Protein AF-A0A7S0U780-F1 (afdb_monomer_lite)

pLDDT: mean 86.92, std 16.71, range [31.3, 98.56]

Sequence (165 aa):
GGGAESLATNLIDPEILRDKAKAFEVFRSTYAKNESIEANKSVLKAKYDEAKSAGEAVNESRSQISQLKAMIEQLRVERAMQGLQEGDEEANEEEEKHKTMIEKHKAKYKENFSKLRELKSEIESIQSLMEKQRGVLQKDFEGWFNLMVRQHKSSRRQTNGAGDT

Foldseek 3Di:
DDDDPPDDPPQDPVVCLVDLVSLLVVCLVPPPCNVVLVVLVVVLVVLVVLLVVLVVLLVVLVVLLVVLVVVLVVLVVVCVVVVHDPPPPVSVVSNVVSVVVNVVSVVSNVVSVVVNVVSVVVSVVSVVVSVVVVVVSVVVSVVVSVVSVVVVVVVVVVVVVPPDD

InterPro domains:
  IPR056524 Kinesin-like protein KIF6/9, C-terminal [PF23735] (20-151)

Radius of gyration: 33.38 Å; chains: 1; bounding box: 78×24×102 Å

Secondary structure (DSSP, 8-state):
---SS-S------HHHHHSHHHHHHHHHHT-TTHHHHHHHHHHHHHHHHHHHHHHHHHHHHHHHHHHHHHHHHHHHHHHHHTT--TT-HHHHHHHHHHHHHHHHHHHHHHHHHHHHHHHHHHHHHHHHHHHHHHHHHHHHHHHHHHHHHHHHHHHHHHHTTSS--

Organism: Hemiselmis andersenii (NCBI:txid464988)

Structure (mmCIF, N/CA/C/O backbone):
data_AF-A0A7S0U780-F1
#
_entry.id   AF-A0A7S0U780-F1
#
loop_
_atom_site.group_PDB
_atom_site.id
_atom_site.type_symbol
_atom_site.label_atom_id
_atom_site.label_alt_id
_atom_site.label_comp_id
_atom_site.label_asym_id
_atom_site.label_entity_id
_atom_site.label_seq_id
_atom_site.pdbx_PDB_ins_code
_atom_site.Cartn_x
_atom_site.Cartn_y
_atom_site.Cartn_z
_atom_site.occupancy
_atom_site.B_iso_or_equiv
_atom_site.auth_seq_id
_atom_site.auth_comp_id
_atom_site.auth_asym_id
_atom_site.auth_atom_id
_atom_site.pdbx_PDB_model_num
ATOM 1 N N . GLY A 1 1 ? 44.028 -15.893 -22.050 1.00 31.30 1 GLY A N 1
ATOM 2 C CA . GLY A 1 1 ? 43.423 -16.563 -23.212 1.00 31.30 1 GLY A CA 1
ATOM 3 C C . GLY A 1 1 ? 42.047 -15.985 -23.410 1.00 31.30 1 GLY A C 1
ATOM 4 O O . GLY A 1 1 ? 41.174 -16.277 -22.608 1.00 31.30 1 GLY A O 1
ATOM 5 N N . GLY A 1 2 ? 41.907 -15.081 -24.379 1.00 38.66 2 GLY A N 1
ATOM 6 C CA . GLY A 1 2 ? 40.634 -14.471 -24.754 1.00 38.66 2 GLY A CA 1
ATOM 7 C C . GLY A 1 2 ? 39.865 -15.411 -25.674 1.00 38.66 2 GLY A C 1
ATOM 8 O O . GLY A 1 2 ? 40.420 -15.898 -26.654 1.00 38.66 2 GLY A O 1
ATOM 9 N N . GLY A 1 3 ? 38.618 -15.706 -25.323 1.00 35.59 3 GLY A N 1
ATOM 10 C CA . GLY A 1 3 ? 37.805 -16.686 -26.040 1.00 35.59 3 GLY A CA 1
ATOM 11 C C . GLY A 1 3 ? 36.330 -16.651 -25.654 1.00 35.59 3 GLY A C 1
ATOM 12 O O . GLY A 1 3 ? 35.702 -17.700 -25.613 1.00 35.59 3 GLY A O 1
ATOM 13 N N . ALA A 1 4 ? 35.790 -15.469 -25.330 1.00 40.78 4 ALA A N 1
ATOM 14 C CA . ALA A 1 4 ? 34.370 -15.309 -24.992 1.00 40.78 4 ALA A CA 1
ATOM 15 C C . ALA A 1 4 ? 33.692 -14.055 -25.588 1.00 40.78 4 ALA A C 1
ATOM 17 O O . ALA A 1 4 ? 32.490 -13.899 -25.427 1.00 40.78 4 ALA A O 1
ATOM 18 N N . GLU A 1 5 ? 34.405 -13.186 -26.319 1.00 41.72 5 GLU A N 1
ATOM 19 C CA . GLU A 1 5 ? 33.814 -11.967 -26.919 1.00 41.72 5 GLU A CA 1
ATOM 20 C C . GLU A 1 5 ? 33.386 -12.125 -28.395 1.00 41.72 5 GLU A C 1
ATOM 22 O O . GLU A 1 5 ? 33.000 -11.155 -29.036 1.00 41.72 5 GLU A O 1
ATOM 27 N N . SER A 1 6 ? 33.424 -13.338 -28.961 1.00 46.97 6 SER A N 1
ATOM 28 C CA . SER A 1 6 ? 33.302 -13.559 -30.416 1.00 46.97 6 SER A CA 1
ATOM 29 C C . SER A 1 6 ? 32.093 -14.404 -30.850 1.00 46.97 6 SER A C 1
ATOM 31 O O . SER A 1 6 ? 32.174 -15.137 -31.837 1.00 46.97 6 SER A O 1
ATOM 33 N N . LEU A 1 7 ? 30.954 -14.323 -30.162 1.00 37.31 7 LEU A N 1
ATOM 34 C CA . LEU A 1 7 ? 29.738 -15.010 -30.612 1.00 37.31 7 LEU A CA 1
ATOM 35 C C . LEU A 1 7 ? 28.568 -14.033 -30.753 1.00 37.31 7 LEU A C 1
ATOM 37 O O . LEU A 1 7 ? 27.873 -13.706 -29.800 1.00 37.31 7 LEU A O 1
ATOM 41 N N . ALA A 1 8 ? 28.364 -13.631 -32.009 1.00 41.44 8 ALA A N 1
ATOM 42 C CA . ALA A 1 8 ? 27.106 -13.164 -32.576 1.00 41.44 8 ALA A CA 1
ATOM 43 C C . ALA A 1 8 ? 26.560 -11.815 -32.073 1.00 41.44 8 ALA A C 1
ATOM 45 O O . ALA A 1 8 ? 25.457 -11.728 -31.536 1.00 41.44 8 ALA A O 1
ATOM 46 N N . THR A 1 9 ? 27.203 -10.718 -32.478 1.00 44.22 9 THR A N 1
ATOM 47 C CA . THR A 1 9 ? 26.416 -9.589 -33.001 1.00 44.22 9 THR A CA 1
ATOM 48 C C . THR A 1 9 ? 25.787 -10.039 -34.322 1.00 44.22 9 THR A C 1
ATOM 50 O O . THR A 1 9 ? 26.250 -9.663 -35.399 1.00 44.22 9 THR A O 1
ATOM 53 N N . ASN A 1 10 ? 24.764 -10.900 -34.264 1.00 54.47 10 ASN A N 1
ATOM 54 C CA . ASN A 1 10 ? 23.825 -10.991 -35.375 1.00 54.47 10 ASN A CA 1
ATOM 55 C C . ASN A 1 10 ? 23.349 -9.556 -35.588 1.00 54.47 10 ASN A C 1
ATOM 57 O O . ASN A 1 10 ? 22.797 -8.968 -34.655 1.00 54.47 10 ASN A O 1
ATOM 61 N N . LEU A 1 11 ? 23.662 -8.960 -36.745 1.00 64.06 11 LEU A N 1
ATOM 62 C CA . LEU A 1 11 ? 23.134 -7.647 -37.089 1.00 64.06 11 LEU A CA 1
ATOM 63 C C . LEU A 1 11 ? 21.629 -7.728 -36.857 1.00 64.06 11 LEU A C 1
ATOM 65 O O . LEU A 1 11 ? 20.944 -8.514 -37.509 1.00 64.06 11 LEU A O 1
ATOM 69 N N . ILE A 1 12 ? 21.145 -6.962 -35.882 1.00 74.75 12 ILE A N 1
ATOM 70 C CA . ILE A 1 12 ? 19.715 -6.823 -35.652 1.00 74.75 12 ILE A CA 1
ATOM 71 C C . ILE A 1 12 ? 19.121 -6.411 -36.983 1.00 74.75 12 ILE A C 1
ATOM 73 O O . ILE A 1 12 ? 19.654 -5.502 -37.628 1.00 74.75 12 ILE A O 1
ATOM 77 N N . ASP A 1 13 ? 18.071 -7.123 -37.391 1.00 79.88 13 ASP A N 1
ATOM 78 C CA . ASP A 1 13 ? 17.454 -6.920 -38.690 1.00 79.88 13 ASP A CA 1
ATOM 79 C C . ASP A 1 13 ? 17.219 -5.411 -38.898 1.00 79.88 13 ASP A C 1
ATOM 81 O O . ASP A 1 13 ? 16.590 -4.766 -38.047 1.00 79.88 13 ASP A O 1
ATOM 85 N N . PRO A 1 14 ? 17.750 -4.804 -39.974 1.00 79.12 14 PRO A N 1
ATOM 86 C CA . PRO A 1 14 ? 17.520 -3.396 -40.270 1.00 79.12 14 PRO A CA 1
ATOM 87 C C . PRO A 1 14 ? 16.045 -2.996 -40.252 1.00 79.12 14 PRO A C 1
ATOM 89 O O . PRO A 1 14 ? 15.744 -1.841 -39.946 1.00 79.12 14 PRO A O 1
ATOM 92 N N . GLU A 1 15 ? 15.134 -3.923 -40.548 1.00 83.19 15 GLU A N 1
ATOM 93 C CA . GLU A 1 15 ? 13.697 -3.676 -40.487 1.00 83.19 15 GLU A CA 1
ATOM 94 C C . GLU A 1 15 ? 13.201 -3.490 -39.044 1.00 83.19 15 GLU A C 1
ATOM 96 O O . GLU A 1 15 ? 12.327 -2.660 -38.792 1.00 83.19 15 GLU A O 1
ATOM 101 N N . ILE A 1 16 ? 13.820 -4.163 -38.068 1.00 86.06 16 ILE A N 1
ATOM 102 C CA . ILE A 1 16 ? 13.562 -3.948 -36.635 1.00 86.06 16 ILE A CA 1
ATOM 103 C C . ILE A 1 16 ? 14.047 -2.558 -36.212 1.00 86.06 16 ILE A C 1
ATOM 105 O O . ILE A 1 16 ? 13.367 -1.886 -35.445 1.00 86.06 16 ILE A O 1
ATOM 109 N N . LEU A 1 17 ? 15.183 -2.081 -36.734 1.00 87.00 17 LEU A N 1
ATOM 110 C CA . LEU A 1 17 ? 15.717 -0.752 -36.399 1.00 87.00 17 LEU A CA 1
ATOM 111 C C . LEU A 1 17 ? 14.907 0.412 -36.999 1.00 87.00 17 LEU A C 1
ATOM 113 O O . LEU A 1 17 ? 15.056 1.548 -36.544 1.00 87.00 17 LEU A O 1
ATOM 117 N N . ARG A 1 18 ? 14.050 0.163 -38.001 1.00 87.81 18 ARG A N 1
ATOM 118 C CA . ARG A 1 18 ? 13.110 1.169 -38.539 1.00 87.81 18 ARG A CA 1
ATOM 119 C C . ARG A 1 18 ? 11.938 1.436 -37.601 1.00 87.81 18 ARG A C 1
ATOM 121 O O . ARG A 1 18 ? 11.365 2.523 -37.642 1.00 87.81 18 ARG A O 1
ATOM 128 N N . ASP A 1 19 ? 11.617 0.474 -36.744 1.00 91.88 19 ASP A N 1
ATOM 129 C CA . ASP A 1 19 ? 10.564 0.573 -35.746 1.00 91.88 19 ASP A CA 1
ATOM 130 C C . ASP A 1 19 ? 11.187 0.645 -34.348 1.00 91.88 19 ASP A C 1
ATOM 132 O O . ASP A 1 19 ? 11.610 -0.349 -33.754 1.00 91.88 19 ASP A O 1
ATOM 136 N N . LYS A 1 20 ? 11.227 1.860 -33.795 1.00 89.69 20 LYS A N 1
ATOM 137 C CA . LYS A 1 20 ? 11.830 2.114 -32.483 1.00 89.69 20 LYS A CA 1
ATOM 138 C C . LYS A 1 20 ? 11.172 1.285 -31.368 1.00 89.69 20 LYS A C 1
ATOM 140 O O . LYS A 1 20 ? 11.864 0.940 -30.414 1.00 89.69 20 LYS A O 1
ATOM 145 N N . ALA A 1 21 ? 9.887 0.937 -31.484 1.00 92.38 21 ALA A N 1
ATOM 146 C CA . ALA A 1 21 ? 9.206 0.100 -30.499 1.00 92.38 21 ALA A CA 1
ATOM 147 C C . ALA A 1 21 ? 9.667 -1.362 -30.594 1.00 92.38 21 ALA A C 1
ATOM 149 O O . ALA A 1 21 ? 10.026 -1.955 -29.579 1.00 92.38 21 ALA A O 1
ATOM 150 N N . LYS A 1 22 ? 9.767 -1.925 -31.805 1.00 92.69 22 LYS A N 1
ATOM 151 C CA . LYS A 1 22 ? 10.315 -3.284 -31.992 1.00 92.69 22 LYS A CA 1
ATOM 152 C C . LYS A 1 22 ? 11.772 -3.380 -31.548 1.00 92.69 22 LYS A C 1
ATOM 154 O O . LYS A 1 22 ? 12.151 -4.345 -30.887 1.00 92.69 22 LYS A O 1
ATOM 159 N N . ALA A 1 23 ? 12.580 -2.368 -31.859 1.00 92.44 23 ALA A N 1
ATOM 160 C CA . ALA A 1 23 ? 13.962 -2.301 -31.399 1.00 92.44 23 ALA A CA 1
ATOM 161 C C . ALA A 1 23 ? 14.057 -2.248 -29.863 1.00 92.44 23 ALA A C 1
ATOM 163 O O . ALA A 1 23 ? 14.948 -2.869 -29.284 1.00 92.44 23 ALA A O 1
ATOM 164 N N . PHE A 1 24 ? 13.132 -1.543 -29.203 1.00 93.50 24 PHE A N 1
ATOM 165 C CA . PHE A 1 24 ? 13.064 -1.485 -27.744 1.00 93.50 24 PHE A CA 1
ATOM 166 C C . PHE A 1 24 ? 12.736 -2.842 -27.120 1.00 93.50 24 PHE A C 1
ATOM 168 O O . PHE A 1 24 ? 13.385 -3.221 -26.150 1.00 93.50 24 PHE A O 1
ATOM 175 N N . GLU A 1 25 ? 11.793 -3.599 -27.683 1.00 93.00 25 GLU A N 1
ATOM 176 C CA . GLU A 1 25 ? 11.457 -4.941 -27.185 1.00 93.00 25 GLU A CA 1
ATOM 177 C C . GLU A 1 25 ? 12.642 -5.911 -27.299 1.00 93.00 25 GLU A C 1
ATOM 179 O O . GLU A 1 25 ? 12.963 -6.621 -26.342 1.00 93.00 25 GLU A O 1
ATOM 184 N N . VAL A 1 26 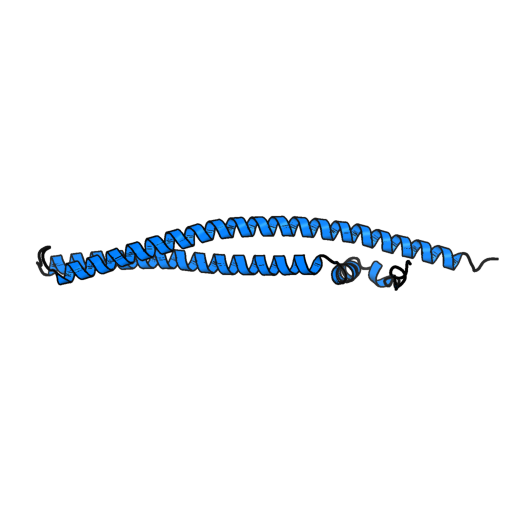? 13.368 -5.880 -28.424 1.00 91.75 26 VAL A N 1
ATOM 185 C CA . VAL A 1 26 ? 14.601 -6.671 -28.594 1.00 91.75 26 VAL A CA 1
ATOM 186 C C . VAL A 1 26 ? 15.636 -6.285 -27.541 1.00 91.75 26 VAL A C 1
ATOM 188 O O . VAL A 1 26 ? 16.150 -7.155 -26.835 1.00 91.75 26 VAL A O 1
ATOM 191 N N . PHE A 1 27 ? 15.899 -4.988 -27.375 1.00 93.19 27 PHE A N 1
ATOM 192 C CA . PHE A 1 27 ? 16.816 -4.496 -26.351 1.00 93.19 27 PHE A CA 1
ATOM 193 C C . PHE A 1 27 ? 16.401 -4.962 -24.950 1.00 93.19 27 PHE A C 1
ATOM 195 O O . PHE A 1 27 ? 17.205 -5.561 -24.233 1.00 93.19 27 PHE A O 1
ATOM 202 N N . ARG A 1 28 ? 15.129 -4.760 -24.589 1.00 92.12 28 ARG A N 1
ATOM 203 C CA . ARG A 1 28 ? 14.570 -5.113 -23.283 1.00 92.12 28 ARG A CA 1
ATOM 204 C C . ARG A 1 28 ? 14.708 -6.602 -22.976 1.00 92.12 28 ARG A C 1
ATOM 206 O O . ARG A 1 28 ? 15.064 -6.936 -21.848 1.00 92.12 28 ARG A O 1
ATOM 213 N N . SER A 1 29 ? 14.476 -7.479 -23.955 1.00 89.50 29 SER A N 1
ATOM 214 C CA . SER A 1 29 ? 14.577 -8.938 -23.777 1.00 89.50 29 SER A CA 1
ATOM 215 C C . SER A 1 29 ? 15.978 -9.404 -23.360 1.00 89.50 29 SER A C 1
ATOM 217 O O . SER A 1 29 ? 16.121 -10.403 -22.663 1.00 89.50 29 SER A O 1
ATOM 219 N N . THR A 1 30 ? 17.004 -8.635 -23.732 1.00 86.94 30 THR A N 1
ATOM 220 C CA . THR A 1 30 ? 18.417 -8.899 -23.413 1.00 86.94 30 THR A CA 1
ATOM 221 C C . THR A 1 30 ? 18.965 -7.993 -22.308 1.00 86.94 30 THR A C 1
ATOM 223 O O . THR A 1 30 ? 20.143 -8.070 -21.955 1.00 86.94 30 THR A O 1
ATOM 226 N N . TYR A 1 31 ? 18.131 -7.113 -21.746 1.00 92.12 31 TYR A N 1
ATOM 227 C CA . TYR A 1 31 ? 18.571 -6.126 -20.773 1.00 92.12 31 TYR A CA 1
ATOM 228 C C . TYR A 1 31 ? 18.790 -6.776 -19.406 1.00 92.12 31 TYR A C 1
ATOM 230 O O . TYR A 1 31 ? 17.843 -7.199 -18.744 1.00 92.12 31 TYR A O 1
ATOM 238 N N . ALA A 1 32 ? 20.042 -6.795 -18.943 1.00 90.31 32 ALA A N 1
ATOM 239 C CA . ALA A 1 32 ? 20.454 -7.498 -17.723 1.00 90.31 32 ALA A CA 1
ATOM 240 C C . ALA A 1 32 ? 19.675 -7.097 -16.454 1.00 90.31 32 ALA A C 1
ATOM 242 O O . ALA A 1 32 ? 19.561 -7.887 -15.524 1.00 90.31 32 ALA A O 1
ATOM 243 N N . LYS A 1 33 ? 19.128 -5.874 -16.396 1.00 91.25 33 LYS A N 1
ATOM 244 C CA . LYS A 1 33 ? 18.359 -5.387 -15.235 1.00 91.25 33 LYS A CA 1
ATOM 245 C C . LYS A 1 33 ? 16.845 -5.579 -15.382 1.00 91.25 33 LYS A C 1
ATOM 247 O O . LYS A 1 33 ? 16.107 -5.153 -14.496 1.00 91.25 33 LYS A O 1
ATOM 252 N N . ASN A 1 34 ? 16.364 -6.180 -16.475 1.00 90.38 34 ASN A N 1
ATOM 253 C CA . ASN A 1 34 ? 14.930 -6.349 -16.725 1.00 90.38 34 ASN A CA 1
ATOM 254 C C . ASN A 1 34 ? 14.262 -7.193 -15.627 1.00 90.38 34 ASN A C 1
ATOM 256 O O . ASN A 1 34 ? 13.203 -6.816 -15.139 1.00 90.38 34 ASN A O 1
ATOM 260 N N . GLU A 1 35 ? 14.920 -8.256 -15.159 1.00 91.25 35 GLU A N 1
ATOM 261 C CA . GLU A 1 35 ? 14.422 -9.085 -14.051 1.00 91.25 35 GLU A CA 1
ATOM 262 C C . GLU A 1 35 ? 14.208 -8.268 -12.766 1.00 91.25 35 GLU A C 1
ATOM 264 O O . GLU A 1 35 ? 13.148 -8.341 -12.151 1.00 91.25 35 GLU A O 1
ATOM 269 N N . SER A 1 36 ? 15.166 -7.406 -12.403 1.00 92.44 36 SER A N 1
ATOM 270 C CA . SER A 1 36 ? 15.035 -6.518 -11.239 1.00 92.44 36 SER A CA 1
ATOM 271 C C . SER A 1 36 ? 13.884 -5.514 -11.392 1.00 92.44 36 SER A C 1
ATOM 273 O O . SER A 1 36 ? 13.190 -5.223 -10.418 1.00 92.44 36 SER A O 1
ATOM 275 N N . ILE A 1 37 ? 13.651 -4.996 -12.603 1.00 92.25 37 ILE A N 1
ATOM 276 C CA . ILE A 1 37 ? 12.533 -4.083 -12.884 1.00 92.25 37 ILE A CA 1
ATOM 277 C C . ILE A 1 37 ? 11.190 -4.806 -12.714 1.00 92.25 37 ILE A C 1
ATOM 279 O O . ILE A 1 37 ? 10.274 -4.256 -12.099 1.00 92.25 37 ILE A O 1
ATOM 283 N N . GLU A 1 38 ? 11.061 -6.031 -13.228 1.00 92.88 38 GLU A N 1
ATOM 284 C CA . GLU A 1 38 ? 9.837 -6.825 -13.063 1.00 92.88 38 GLU A CA 1
ATOM 285 C C . GLU A 1 38 ? 9.619 -7.248 -11.602 1.00 92.88 38 GLU A C 1
ATOM 287 O O . GLU A 1 38 ? 8.500 -7.139 -11.092 1.00 92.88 38 GLU A O 1
ATOM 292 N N . ALA A 1 39 ? 10.682 -7.616 -10.881 1.00 94.44 39 ALA A N 1
ATOM 293 C CA . ALA A 1 39 ? 10.614 -7.898 -9.449 1.00 94.44 39 ALA A CA 1
ATOM 294 C C . ALA A 1 39 ? 10.099 -6.683 -8.658 1.00 94.44 39 ALA A C 1
ATOM 296 O O . ALA A 1 39 ? 9.181 -6.818 -7.848 1.00 94.44 39 ALA A O 1
ATOM 297 N N . ASN A 1 40 ? 10.601 -5.477 -8.947 1.00 95.06 40 ASN A N 1
ATOM 298 C CA . ASN A 1 40 ? 10.153 -4.248 -8.286 1.00 95.06 40 ASN A CA 1
ATOM 299 C C . ASN A 1 40 ? 8.667 -3.947 -8.529 1.00 95.06 40 ASN A C 1
ATOM 301 O O . ASN A 1 40 ? 7.980 -3.506 -7.607 1.00 95.06 40 ASN A O 1
ATOM 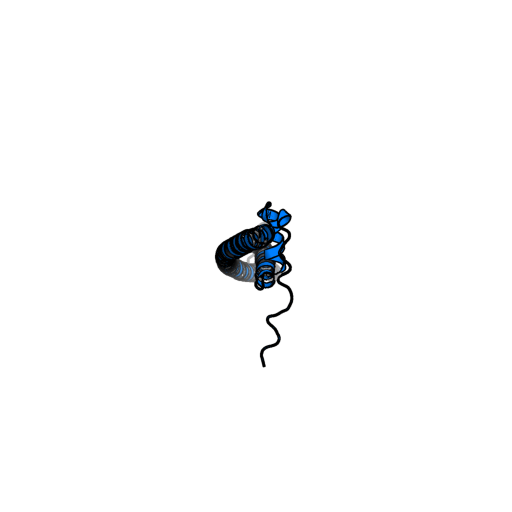305 N N . LYS A 1 41 ? 8.137 -4.231 -9.727 1.00 95.50 41 LYS A N 1
ATOM 306 C CA . LYS A 1 41 ? 6.691 -4.122 -9.990 1.00 95.50 41 LYS A CA 1
ATOM 307 C C . LYS A 1 41 ? 5.884 -5.095 -9.134 1.00 95.50 41 LYS A C 1
ATOM 309 O O . LYS A 1 41 ? 4.842 -4.714 -8.603 1.00 95.50 41 LYS A O 1
ATOM 314 N N . SER A 1 42 ? 6.358 -6.335 -9.001 1.00 96.75 42 SER A N 1
ATOM 315 C CA . SER A 1 42 ? 5.703 -7.343 -8.163 1.00 96.75 42 SER A CA 1
ATOM 316 C C . SER A 1 42 ? 5.697 -6.922 -6.694 1.00 96.75 42 SER A C 1
ATOM 318 O O . SER A 1 42 ? 4.660 -7.006 -6.039 1.00 96.75 42 SER A O 1
ATOM 320 N N . VAL A 1 43 ? 6.823 -6.407 -6.188 1.00 96.69 43 VAL A N 1
ATOM 321 C CA . VAL A 1 43 ? 6.912 -5.872 -4.821 1.00 96.69 43 VAL A CA 1
ATOM 322 C C . VAL A 1 43 ? 5.954 -4.697 -4.645 1.00 96.69 43 VAL A C 1
ATOM 324 O O . VAL A 1 43 ? 5.191 -4.681 -3.684 1.00 96.69 43 VAL A O 1
ATOM 327 N N . LEU A 1 44 ? 5.925 -3.746 -5.584 1.00 97.56 44 LEU A N 1
ATOM 328 C CA . LEU A 1 44 ? 5.016 -2.601 -5.518 1.00 97.56 44 LEU A CA 1
ATOM 329 C C . LEU A 1 44 ? 3.549 -3.048 -5.437 1.00 97.56 44 LEU A C 1
ATOM 331 O O . LEU A 1 44 ? 2.796 -2.543 -4.606 1.00 97.56 44 LEU A O 1
ATOM 335 N N . LYS A 1 45 ? 3.151 -4.024 -6.262 1.00 97.94 45 LYS A N 1
ATOM 336 C CA . LYS A 1 45 ? 1.803 -4.603 -6.231 1.00 97.94 45 LYS A CA 1
ATOM 337 C C . LYS A 1 45 ? 1.492 -5.238 -4.874 1.00 97.94 45 LYS A C 1
ATOM 339 O O . LYS A 1 45 ? 0.460 -4.917 -4.292 1.00 97.94 45 LYS A O 1
ATOM 344 N N . ALA A 1 46 ? 2.395 -6.070 -4.355 1.00 97.88 46 ALA A N 1
ATOM 345 C CA . ALA A 1 46 ? 2.220 -6.708 -3.052 1.00 97.88 46 ALA A CA 1
ATOM 346 C C . ALA A 1 46 ? 2.050 -5.671 -1.927 1.00 97.88 46 ALA A C 1
ATOM 348 O O . ALA A 1 46 ? 1.158 -5.806 -1.095 1.00 97.88 46 ALA A O 1
ATOM 349 N N . LYS A 1 47 ? 2.829 -4.582 -1.950 1.00 97.88 47 LYS A N 1
ATOM 350 C CA . LYS A 1 47 ? 2.719 -3.495 -0.964 1.00 97.88 47 LYS A CA 1
ATOM 351 C C . LYS A 1 47 ? 1.378 -2.766 -1.026 1.00 97.88 47 LYS A C 1
ATOM 353 O O . LYS A 1 47 ? 0.831 -2.422 0.020 1.00 97.88 47 LYS A O 1
ATOM 358 N N . TYR A 1 48 ? 0.814 -2.568 -2.218 1.00 98.50 48 TYR A N 1
ATOM 359 C CA . TYR A 1 48 ? -0.542 -2.028 -2.355 1.00 98.50 48 TYR A CA 1
ATOM 360 C C . TYR A 1 48 ? -1.609 -2.975 -1.803 1.00 98.50 48 TYR A C 1
ATOM 362 O O . TYR A 1 48 ? -2.520 -2.51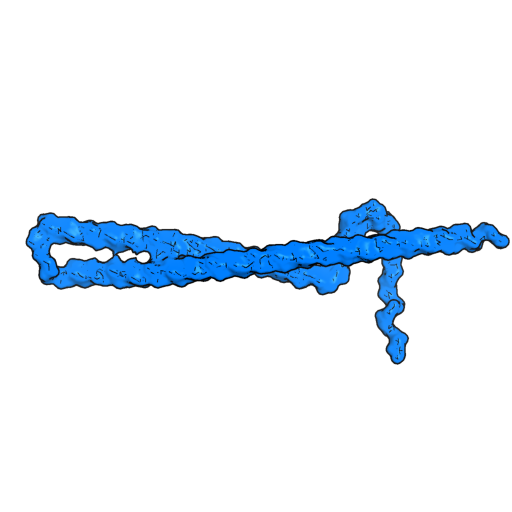9 -1.111 1.00 98.50 48 TYR A O 1
ATOM 370 N N . ASP A 1 49 ? -1.487 -4.274 -2.073 1.00 98.38 49 ASP A N 1
ATOM 371 C CA . ASP A 1 49 ? -2.426 -5.284 -1.574 1.00 98.38 49 ASP A CA 1
ATOM 372 C C . ASP A 1 49 ? -2.362 -5.380 -0.030 1.00 98.38 49 ASP A C 1
ATOM 374 O O . ASP A 1 49 ? -3.395 -5.423 0.651 1.00 98.38 49 ASP A O 1
ATOM 378 N N . GLU A 1 50 ? -1.160 -5.295 0.550 1.00 98.12 50 GLU A N 1
ATOM 379 C CA . GLU A 1 50 ? -0.964 -5.181 2.000 1.00 98.12 50 GLU A CA 1
ATOM 380 C C . GLU A 1 50 ? -1.568 -3.894 2.578 1.00 98.12 50 GLU A C 1
ATOM 382 O O . GLU A 1 50 ? -2.223 -3.935 3.622 1.00 98.12 50 GLU A O 1
ATOM 387 N N . ALA A 1 51 ? -1.374 -2.752 1.910 1.00 98.31 51 ALA A N 1
ATOM 388 C CA . ALA A 1 51 ? -1.907 -1.466 2.361 1.00 98.31 51 ALA A CA 1
ATOM 389 C C . ALA A 1 51 ? -3.435 -1.461 2.340 1.00 98.31 51 ALA A C 1
ATOM 391 O O . ALA A 1 51 ? -4.066 -0.965 3.273 1.00 98.31 51 ALA A O 1
ATOM 392 N N . LYS A 1 52 ? -4.038 -2.068 1.315 1.00 98.31 52 LYS A N 1
ATOM 393 C CA . LYS A 1 52 ? -5.486 -2.256 1.241 1.00 98.31 52 LYS A CA 1
ATOM 394 C C . LYS A 1 52 ? -5.994 -3.079 2.426 1.00 98.31 52 LYS A C 1
ATOM 396 O O . LYS A 1 52 ? -6.895 -2.627 3.129 1.00 98.31 52 LYS A O 1
ATOM 401 N N . SER A 1 53 ? -5.358 -4.218 2.696 1.00 98.06 53 SER A N 1
ATOM 402 C CA . SER A 1 53 ? -5.730 -5.109 3.804 1.00 98.06 53 SER A CA 1
ATOM 403 C C . SER A 1 53 ? -5.598 -4.419 5.171 1.00 98.06 53 SER A C 1
ATOM 405 O O . SER A 1 53 ? -6.494 -4.500 6.009 1.00 98.06 53 SER A O 1
ATOM 407 N N . ALA A 1 54 ? -4.511 -3.672 5.393 1.00 98.06 54 ALA A N 1
ATOM 408 C CA . ALA A 1 54 ? -4.329 -2.888 6.615 1.00 98.06 54 ALA A CA 1
ATOM 409 C C . ALA A 1 54 ? -5.388 -1.774 6.746 1.00 98.06 54 ALA A C 1
ATOM 411 O O . ALA A 1 54 ? -5.887 -1.515 7.842 1.00 98.06 54 ALA A O 1
ATOM 412 N N . GLY A 1 55 ? -5.769 -1.137 5.634 1.00 98.06 55 GLY A N 1
ATOM 413 C CA . GLY A 1 55 ? -6.843 -0.141 5.586 1.00 98.06 55 GLY A CA 1
ATOM 414 C C . GLY A 1 55 ? -8.206 -0.715 5.972 1.00 98.06 55 GLY A C 1
ATOM 415 O O . GLY A 1 55 ? -8.932 -0.109 6.763 1.00 98.06 55 GLY A O 1
ATOM 416 N N . GLU A 1 56 ? -8.531 -1.904 5.468 1.00 98.31 56 GLU A N 1
ATOM 417 C CA . GLU A 1 56 ? -9.739 -2.646 5.841 1.00 98.31 56 GLU A CA 1
ATOM 418 C C . GLU A 1 56 ? -9.740 -2.977 7.343 1.00 98.31 56 GLU A C 1
ATOM 420 O O . GLU A 1 56 ? -10.708 -2.654 8.033 1.00 98.31 56 GLU A O 1
ATOM 425 N N . ALA A 1 57 ? -8.623 -3.474 7.887 1.00 97.81 57 ALA A N 1
ATOM 426 C CA . ALA A 1 57 ? -8.486 -3.787 9.314 1.00 97.81 57 ALA A CA 1
ATOM 427 C C . ALA A 1 57 ? -8.615 -2.553 10.236 1.00 97.81 57 ALA A C 1
ATOM 429 O O . ALA A 1 57 ? -9.174 -2.636 11.338 1.00 97.81 57 ALA A O 1
ATOM 430 N N . VAL A 1 58 ? -8.124 -1.386 9.799 1.00 98.12 58 VAL A N 1
ATOM 431 C CA . VAL A 1 58 ? -8.306 -0.106 10.509 1.00 98.12 58 VAL A CA 1
ATOM 432 C C . VAL A 1 58 ? -9.785 0.276 10.571 1.00 98.12 58 VAL A C 1
ATOM 434 O O . VAL A 1 58 ? -10.284 0.647 11.640 1.00 98.12 58 VAL A O 1
ATOM 437 N N . ASN A 1 59 ? -10.488 0.181 9.441 1.00 97.56 59 ASN A N 1
ATOM 438 C CA . ASN A 1 59 ? -11.911 0.506 9.357 1.00 97.56 59 ASN A CA 1
ATOM 439 C C . ASN A 1 59 ? -12.758 -0.463 10.185 1.00 97.56 59 ASN A C 1
ATOM 441 O O . ASN A 1 59 ? -13.641 -0.029 10.927 1.00 97.56 59 ASN A O 1
ATOM 445 N N . GLU A 1 60 ? -12.446 -1.755 10.118 1.00 98.31 60 GLU A N 1
ATOM 446 C CA . GLU A 1 60 ? -13.097 -2.779 10.926 1.00 98.31 60 GLU A CA 1
ATOM 447 C C . GLU A 1 60 ? -12.896 -2.510 12.419 1.00 98.31 60 GLU A C 1
ATOM 449 O O . GLU A 1 60 ? -13.870 -2.448 13.166 1.00 98.31 60 GLU A O 1
ATOM 454 N N . SER A 1 61 ? -11.662 -2.241 12.857 1.00 98.38 61 SER A N 1
ATOM 455 C CA . SER A 1 61 ? -11.381 -1.919 14.263 1.00 98.38 61 SER A CA 1
ATOM 456 C C . SER A 1 61 ? -12.176 -0.701 14.741 1.00 98.38 61 SER A C 1
ATOM 458 O O . SER A 1 61 ? -12.696 -0.703 15.855 1.00 98.38 61 SER A O 1
ATOM 460 N N . ARG A 1 62 ? -12.331 0.328 13.896 1.00 98.31 62 ARG A N 1
ATOM 461 C CA . ARG A 1 62 ? -13.168 1.497 14.207 1.00 98.31 62 ARG A CA 1
ATOM 462 C C . ARG A 1 62 ? -14.645 1.119 14.342 1.00 98.31 62 ARG A C 1
ATOM 464 O O . ARG A 1 62 ? -15.283 1.563 15.293 1.00 98.31 62 ARG A O 1
ATOM 471 N N . SER A 1 63 ? -15.168 0.313 13.420 1.00 98.56 63 SER A N 1
ATOM 472 C CA . SER A 1 63 ? -16.556 -0.165 13.452 1.00 98.56 63 SER A CA 1
ATOM 473 C C . SER A 1 63 ? -16.841 -0.975 14.721 1.00 98.56 63 SER A C 1
ATOM 475 O O . SER A 1 63 ? -17.792 -0.674 15.440 1.00 98.56 63 SER A O 1
ATOM 477 N N . GLN A 1 64 ? -15.957 -1.917 15.060 1.00 98.50 64 GLN A N 1
ATOM 478 C CA . GLN A 1 64 ? -16.073 -2.757 16.255 1.00 98.50 64 GLN A CA 1
ATOM 479 C C . GLN A 1 64 ? -16.043 -1.933 17.546 1.00 98.50 64 GLN A C 1
ATOM 481 O O . GLN A 1 64 ? -16.862 -2.142 18.437 1.00 98.50 64 GLN A O 1
ATOM 486 N N . ILE A 1 65 ? -15.162 -0.929 17.638 1.00 98.50 65 ILE A N 1
ATOM 487 C CA . ILE A 1 65 ? -15.144 -0.011 18.789 1.00 98.50 65 ILE A CA 1
ATOM 488 C C . ILE A 1 65 ? -16.481 0.727 18.925 1.00 98.50 65 ILE A C 1
ATOM 490 O O . ILE A 1 65 ? -16.985 0.864 20.038 1.00 98.50 65 ILE A O 1
ATOM 494 N N . SER A 1 66 ? -17.051 1.221 17.824 1.00 98.50 66 SER A N 1
ATOM 495 C CA . SER A 1 66 ? -18.345 1.911 17.857 1.00 98.50 66 SER A CA 1
ATOM 496 C C . SER A 1 66 ? -19.484 0.981 18.281 1.00 98.50 66 SER A C 1
ATOM 498 O O . SER A 1 66 ? -20.307 1.384 19.098 1.00 98.50 66 SER A O 1
ATOM 500 N N . GLN A 1 67 ? -19.507 -0.259 17.784 1.00 98.38 67 GLN A N 1
ATOM 501 C CA . GLN A 1 67 ? -20.514 -1.260 18.153 1.00 98.38 67 GLN A CA 1
ATOM 502 C C . GLN A 1 67 ? -20.431 -1.628 19.637 1.00 98.38 67 GLN A C 1
ATOM 504 O O . GLN A 1 67 ? -21.436 -1.570 20.336 1.00 98.38 67 GLN A O 1
ATOM 509 N N . LEU A 1 68 ? -19.230 -1.910 20.147 1.00 98.31 68 LEU A N 1
ATOM 510 C CA . LEU A 1 68 ? -19.023 -2.237 21.562 1.00 98.31 68 LEU A CA 1
ATOM 511 C C . LEU A 1 68 ? -19.425 -1.080 22.485 1.00 98.31 68 LEU A C 1
ATOM 513 O O . LEU A 1 68 ? -20.003 -1.307 23.541 1.00 98.31 68 LEU A O 1
ATOM 517 N N . LYS A 1 69 ? -19.166 0.171 22.085 1.00 97.69 69 LYS A N 1
ATOM 518 C CA . LYS A 1 69 ? -19.642 1.344 22.835 1.00 97.69 69 LYS A CA 1
ATOM 519 C C . LYS A 1 69 ? -21.167 1.435 22.864 1.00 97.69 69 LYS A C 1
ATOM 521 O O . LYS A 1 69 ? -21.715 1.783 23.902 1.00 97.69 69 LYS A O 1
ATOM 526 N N . ALA A 1 70 ? -21.832 1.131 21.750 1.00 97.94 70 ALA A N 1
ATOM 527 C CA . ALA A 1 70 ? -23.291 1.108 21.691 1.00 97.94 70 ALA A CA 1
ATOM 528 C C . ALA A 1 70 ? -23.879 -0.006 22.573 1.00 97.94 70 ALA A C 1
ATOM 530 O O . ALA A 1 70 ? -24.855 0.240 23.271 1.00 97.94 70 ALA A O 1
ATOM 531 N N . MET A 1 71 ? -23.247 -1.185 22.605 1.00 96.25 71 MET A N 1
ATOM 532 C CA . MET A 1 71 ? -23.637 -2.288 23.496 1.00 96.25 71 MET A CA 1
ATOM 533 C C . MET A 1 71 ? -23.506 -1.902 24.973 1.00 96.25 71 MET A C 1
ATOM 535 O O . MET A 1 71 ? -24.432 -2.126 25.742 1.00 96.25 71 MET A O 1
ATOM 539 N N . ILE A 1 72 ? -22.404 -1.249 25.364 1.00 95.25 72 ILE A N 1
ATOM 540 C CA . ILE A 1 72 ? -22.233 -0.735 26.734 1.00 95.25 72 ILE A CA 1
ATOM 541 C C . ILE A 1 72 ? -23.349 0.255 27.097 1.00 95.25 72 ILE A C 1
ATOM 543 O O . ILE A 1 72 ? -23.904 0.183 28.189 1.00 95.25 72 ILE A O 1
ATOM 547 N N . GLU A 1 73 ? -23.690 1.177 26.195 1.00 95.31 73 GLU A N 1
ATOM 548 C CA . GLU A 1 73 ? -24.766 2.138 26.448 1.00 95.31 73 GLU A CA 1
ATOM 549 C C . GLU A 1 73 ? -26.127 1.446 26.586 1.00 95.31 73 GLU A C 1
ATOM 551 O O . GLU A 1 73 ? -26.887 1.755 27.500 1.00 95.31 73 GLU A O 1
ATOM 556 N N . GLN A 1 74 ? -26.412 0.461 25.731 1.00 93.50 74 GLN A N 1
ATOM 557 C CA . GLN A 1 74 ? -27.635 -0.333 25.813 1.00 93.50 74 GLN A CA 1
ATOM 558 C C . GLN A 1 74 ? -27.741 -1.078 27.151 1.00 93.50 74 GLN A C 1
ATOM 560 O O . GLN A 1 74 ? -28.774 -0.978 27.811 1.00 93.50 74 GLN A O 1
ATOM 565 N N . LEU A 1 75 ? -26.666 -1.740 27.593 1.00 91.25 75 LEU A N 1
ATOM 566 C CA . LEU A 1 75 ? -26.619 -2.426 28.891 1.00 91.25 75 LEU A CA 1
ATOM 567 C C . LEU A 1 75 ? -26.928 -1.471 30.051 1.00 91.25 75 LEU A C 1
ATOM 569 O O . LEU A 1 75 ? -27.670 -1.812 30.973 1.00 91.25 75 LEU A O 1
ATOM 573 N N . ARG A 1 76 ? -26.400 -0.244 30.000 1.00 90.62 76 ARG A N 1
ATOM 574 C CA . ARG A 1 76 ? -26.649 0.779 31.028 1.00 90.62 76 ARG A CA 1
ATOM 575 C C . ARG A 1 76 ? -28.099 1.255 31.038 1.00 90.62 76 ARG A C 1
ATOM 577 O O . ARG A 1 76 ? -28.670 1.424 32.116 1.00 90.62 76 ARG A O 1
ATOM 584 N N . VAL A 1 77 ? -28.701 1.447 29.864 1.00 91.31 77 VAL A N 1
ATOM 585 C CA . VAL A 1 77 ? -30.120 1.815 29.734 1.00 91.31 77 VAL A CA 1
ATOM 586 C C . VAL A 1 77 ? -31.022 0.699 30.264 1.00 91.31 77 VAL A C 1
ATOM 588 O O . VAL A 1 77 ? -31.925 0.974 31.055 1.00 91.31 77 VAL A O 1
ATOM 591 N N . GLU A 1 78 ? -30.764 -0.555 29.890 1.00 89.19 78 GLU A N 1
ATOM 592 C CA . GLU A 1 78 ? -31.534 -1.717 30.355 1.00 89.19 78 GLU A CA 1
ATOM 593 C C . GLU A 1 78 ? -31.461 -1.868 31.880 1.00 89.19 78 GLU A C 1
ATOM 595 O O . GLU A 1 78 ? -32.492 -2.049 32.534 1.00 89.19 78 GLU A O 1
ATOM 600 N N . ARG A 1 79 ? -30.271 -1.677 32.464 1.00 86.06 79 ARG A N 1
ATOM 601 C CA . ARG A 1 79 ? -30.071 -1.678 33.920 1.00 86.06 79 ARG A CA 1
ATOM 602 C C . ARG A 1 79 ? -30.902 -0.596 34.613 1.00 86.06 79 ARG A C 1
ATOM 604 O O . ARG A 1 79 ? -31.591 -0.879 35.593 1.00 86.06 79 ARG A O 1
ATOM 611 N N . ALA A 1 80 ? -30.882 0.627 34.077 1.00 87.19 80 ALA A N 1
ATOM 612 C CA . ALA A 1 80 ? -31.663 1.739 34.613 1.00 87.19 80 ALA A CA 1
ATOM 613 C C . ALA A 1 80 ? -33.178 1.472 34.539 1.00 87.19 80 ALA A C 1
ATOM 615 O O . ALA A 1 80 ? -33.901 1.787 35.484 1.00 87.19 80 ALA A O 1
ATOM 616 N N . MET A 1 81 ? -33.661 0.851 33.456 1.00 88.00 81 MET A N 1
ATOM 617 C CA . MET A 1 81 ? -35.074 0.479 33.300 1.00 88.00 81 MET A CA 1
ATOM 618 C C . MET A 1 81 ? -35.521 -0.612 34.279 1.00 88.00 81 MET A C 1
ATOM 620 O O . MET A 1 81 ? -36.664 -0.593 34.731 1.00 88.00 81 MET A O 1
ATOM 624 N N . GLN A 1 82 ? -34.635 -1.551 34.614 1.00 86.06 82 GLN A N 1
ATOM 625 C CA . GLN A 1 82 ? -34.922 -2.640 35.552 1.00 86.06 82 GLN A CA 1
ATOM 626 C C . GLN A 1 82 ? -34.794 -2.215 37.026 1.00 86.06 82 GLN A C 1
ATOM 628 O O . GLN A 1 82 ? -35.086 -3.008 37.919 1.00 86.06 82 GLN A O 1
ATOM 633 N N . GLY A 1 83 ? -34.376 -0.972 37.302 1.00 80.62 83 GLY A N 1
ATOM 634 C CA . GLY A 1 83 ? -34.148 -0.484 38.665 1.00 80.62 83 GLY A CA 1
ATOM 635 C C . GLY A 1 83 ? -32.984 -1.184 39.376 1.00 80.62 83 GLY A C 1
ATOM 636 O O . GLY A 1 83 ? -32.885 -1.113 40.601 1.00 80.62 83 GLY A O 1
ATOM 637 N N . LEU A 1 84 ? -32.117 -1.866 38.621 1.00 72.44 84 LEU A N 1
ATOM 638 C CA . LEU A 1 84 ? -30.933 -2.540 39.140 1.00 72.44 84 LEU A CA 1
ATOM 639 C C . LEU A 1 84 ? -29.870 -1.492 39.498 1.00 72.44 84 LEU A C 1
ATOM 641 O O . LEU A 1 84 ? -29.560 -0.597 38.711 1.00 72.44 84 LEU A O 1
ATOM 645 N N . GLN A 1 85 ? -29.319 -1.586 40.707 1.00 65.12 85 GLN A N 1
ATOM 646 C CA . GLN A 1 85 ? -28.267 -0.686 41.186 1.00 65.12 85 GLN A CA 1
ATOM 647 C C . GLN A 1 85 ? -26.892 -1.107 40.629 1.00 65.12 85 GLN A C 1
ATOM 649 O O . GLN A 1 85 ? -26.731 -2.226 40.151 1.00 65.12 85 GLN A O 1
ATOM 654 N N . GLU A 1 86 ? -25.870 -0.245 40.726 1.00 60.06 86 GLU A N 1
ATOM 655 C CA . GLU A 1 86 ? -24.490 -0.483 40.234 1.00 60.06 86 GLU A CA 1
ATOM 656 C C . GLU A 1 86 ? -23.776 -1.739 40.801 1.00 60.06 86 GLU A C 1
ATOM 658 O O . GLU A 1 86 ? -22.641 -2.020 40.421 1.00 60.06 86 GLU A O 1
ATOM 663 N N . GLY A 1 87 ? -24.424 -2.510 41.681 1.00 57.75 87 GLY A N 1
ATOM 664 C CA . GLY A 1 87 ? -23.895 -3.713 42.329 1.00 57.75 87 GLY A CA 1
ATOM 665 C C . GLY A 1 87 ? -24.277 -5.050 41.687 1.00 57.75 87 GLY A C 1
ATOM 666 O O . GLY A 1 87 ? -23.976 -6.079 42.282 1.00 57.75 87 GLY A O 1
ATOM 667 N N . ASP A 1 88 ? -24.940 -5.065 40.526 1.00 70.62 88 ASP A N 1
ATOM 668 C CA . ASP A 1 88 ? -25.196 -6.315 39.797 1.00 70.62 88 ASP A CA 1
ATOM 669 C C . ASP A 1 88 ? -23.898 -6.846 39.158 1.00 70.62 88 ASP A C 1
ATOM 671 O O . ASP A 1 88 ? -23.368 -6.264 38.204 1.00 70.62 88 ASP A O 1
ATOM 675 N N . GLU A 1 89 ? -23.343 -7.915 39.737 1.00 75.06 89 GLU A N 1
ATOM 676 C CA . GLU A 1 89 ? -22.034 -8.471 39.365 1.00 75.06 89 GLU A CA 1
ATOM 677 C C . GLU A 1 89 ? -22.011 -8.955 37.910 1.00 75.06 89 GLU A C 1
ATOM 679 O O . GLU A 1 89 ? -21.049 -8.688 37.190 1.00 75.06 89 GLU A O 1
ATOM 684 N N . GLU A 1 90 ? -23.094 -9.579 37.441 1.00 74.38 90 GLU A N 1
ATOM 685 C CA . GLU A 1 90 ? -23.170 -10.180 36.106 1.00 74.38 90 GLU A CA 1
ATOM 686 C C . GLU A 1 90 ? -23.159 -9.107 35.001 1.00 74.38 90 GLU A C 1
ATOM 688 O O . GLU A 1 90 ? -22.360 -9.171 34.059 1.00 74.38 90 GLU A O 1
ATOM 693 N N . ALA A 1 91 ? -23.948 -8.041 35.166 1.00 73.62 91 ALA A N 1
ATOM 694 C CA . ALA A 1 91 ? -23.947 -6.913 34.238 1.00 73.62 91 ALA A CA 1
ATOM 695 C C . ALA A 1 91 ? -22.634 -6.101 34.285 1.00 73.62 91 ALA A C 1
ATOM 697 O O . ALA A 1 91 ? -22.244 -5.490 33.285 1.00 73.62 91 ALA A O 1
ATOM 698 N N . ASN A 1 92 ? -21.937 -6.059 35.427 1.00 82.06 92 ASN A N 1
ATOM 699 C CA . ASN A 1 92 ? -20.616 -5.429 35.525 1.00 82.06 92 ASN A CA 1
ATOM 700 C C . ASN A 1 92 ? -19.537 -6.253 34.803 1.00 82.06 92 ASN A C 1
ATOM 702 O O . ASN A 1 92 ? -18.688 -5.679 34.118 1.00 82.06 92 ASN A O 1
ATOM 706 N N . GLU A 1 93 ? -19.593 -7.584 34.881 1.00 88.44 93 GLU A N 1
ATOM 707 C CA . GLU A 1 93 ? -18.693 -8.457 34.122 1.00 88.44 93 GLU A CA 1
ATOM 708 C C . GLU A 1 93 ? -18.865 -8.310 32.605 1.00 88.44 93 GLU A C 1
ATOM 710 O O . GLU A 1 93 ? -17.876 -8.318 31.865 1.00 88.44 93 GLU A O 1
ATOM 715 N N . GLU A 1 94 ? -20.101 -8.186 32.118 1.00 89.38 94 GLU A N 1
ATOM 716 C CA . GLU A 1 94 ? -20.375 -8.013 30.688 1.00 89.38 94 GLU A CA 1
ATOM 717 C C . GLU A 1 94 ? -19.859 -6.666 30.157 1.00 89.38 94 GLU A C 1
ATOM 719 O O . GLU A 1 94 ? -19.173 -6.619 29.127 1.00 89.38 94 GLU A O 1
ATOM 724 N N . GLU A 1 95 ? -20.072 -5.576 30.902 1.00 92.62 95 GLU A N 1
ATOM 725 C CA . GLU A 1 95 ? -19.516 -4.267 30.548 1.00 92.62 95 GLU A CA 1
ATOM 726 C C . GLU A 1 95 ? -17.973 -4.297 30.511 1.00 92.62 95 GLU A C 1
ATOM 728 O O . GLU A 1 95 ? -17.358 -3.784 29.565 1.00 92.62 95 GLU A O 1
ATOM 733 N N . GLU A 1 96 ? -17.325 -4.940 31.488 1.00 94.50 96 GLU A N 1
ATOM 734 C CA . GLU A 1 96 ? -15.863 -5.082 31.518 1.00 94.50 96 GLU A CA 1
ATOM 735 C C . GLU A 1 96 ? -15.322 -5.948 30.369 1.00 94.50 96 GLU A C 1
ATOM 737 O O . GLU A 1 96 ? -14.265 -5.640 29.795 1.00 94.50 96 GLU A O 1
ATOM 742 N N . LYS A 1 97 ? -16.060 -6.981 29.940 1.00 95.81 97 LYS A N 1
ATOM 743 C CA . LYS A 1 97 ? -15.725 -7.751 28.728 1.00 95.81 97 LYS A CA 1
ATOM 744 C C . LYS A 1 97 ? -15.734 -6.848 27.494 1.00 95.81 97 LYS A C 1
ATOM 746 O O . LYS A 1 97 ? -14.769 -6.872 26.719 1.00 95.81 97 LYS A O 1
ATOM 751 N N . HIS A 1 98 ? -16.757 -6.010 27.320 1.00 96.88 98 HIS A N 1
ATOM 752 C CA . HIS A 1 98 ? -16.812 -5.068 26.197 1.00 96.88 98 HIS A CA 1
ATOM 753 C C . HIS A 1 98 ? -15.687 -4.027 26.247 1.00 96.88 98 HIS A C 1
ATOM 755 O O . HIS A 1 98 ? -15.038 -3.792 25.223 1.00 96.88 98 HIS A O 1
ATOM 761 N N . LYS A 1 99 ? -15.382 -3.457 27.420 1.00 97.12 99 LYS A N 1
ATOM 762 C CA . LYS A 1 99 ? -14.241 -2.535 27.598 1.00 97.12 99 LYS A CA 1
ATOM 763 C C . LYS A 1 99 ? -12.915 -3.197 27.238 1.00 97.12 99 LYS A C 1
ATOM 765 O O . LYS A 1 99 ? -12.124 -2.627 26.485 1.00 97.12 99 LYS A O 1
ATOM 770 N N . THR A 1 100 ? -12.702 -4.431 27.686 1.00 97.88 100 THR A N 1
ATOM 771 C CA . THR A 1 100 ? -11.502 -5.208 27.348 1.00 97.88 100 THR A CA 1
ATOM 772 C C . THR A 1 100 ? -11.382 -5.422 25.836 1.00 97.88 100 THR A C 1
ATOM 774 O O . THR A 1 100 ? -10.295 -5.286 25.266 1.00 97.88 100 THR A O 1
ATOM 777 N N . MET A 1 101 ? -12.489 -5.718 25.147 1.00 97.88 101 MET A N 1
ATOM 778 C CA . MET A 1 101 ? -12.493 -5.849 23.686 1.00 97.88 101 MET A CA 1
ATOM 779 C C . MET A 1 101 ? -12.241 -4.512 22.975 1.00 97.88 101 MET A C 1
ATOM 781 O O . MET A 1 101 ? -11.505 -4.486 21.986 1.00 97.88 101 MET A O 1
ATOM 785 N N . ILE A 1 102 ? -12.763 -3.394 23.494 1.00 98.38 102 ILE A N 1
ATOM 786 C CA . ILE A 1 102 ? -12.462 -2.050 22.977 1.00 98.38 102 ILE A CA 1
ATOM 787 C C . ILE A 1 102 ? -10.956 -1.785 23.023 1.00 98.38 102 ILE A C 1
ATOM 789 O O . ILE A 1 102 ? -10.395 -1.333 22.023 1.00 98.38 102 ILE A O 1
ATOM 793 N N . GLU A 1 103 ? -10.281 -2.091 24.133 1.00 98.31 103 GLU A N 1
ATOM 794 C CA . GLU A 1 103 ? -8.829 -1.895 24.240 1.00 98.31 103 GLU A CA 1
ATOM 795 C C . GLU A 1 103 ? -8.050 -2.778 23.255 1.00 98.31 103 GLU A C 1
ATOM 797 O O . GLU A 1 103 ? -7.127 -2.297 22.590 1.00 98.31 103 GLU A O 1
ATOM 802 N N . LYS A 1 104 ? -8.481 -4.030 23.041 1.00 98.19 104 LYS A N 1
ATOM 803 C CA . LYS A 1 104 ? -7.904 -4.895 21.994 1.00 98.19 104 LYS A CA 1
ATOM 804 C C . LYS A 1 104 ? -8.0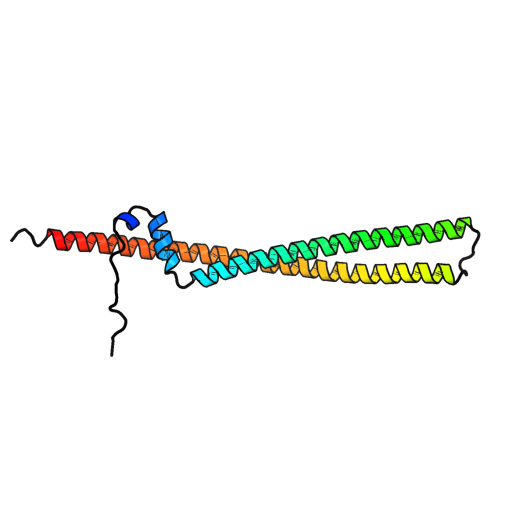62 -4.287 20.597 1.00 98.19 104 LYS A C 1
ATOM 806 O O . LYS A 1 104 ? -7.103 -4.275 19.824 1.00 98.19 104 LYS A O 1
ATOM 811 N N . HIS A 1 105 ? -9.237 -3.756 20.259 1.00 98.25 105 HIS A N 1
ATOM 812 C CA . HIS A 1 105 ? -9.452 -3.113 18.959 1.00 98.25 105 HIS A CA 1
ATOM 813 C C . HIS A 1 105 ? -8.705 -1.781 18.821 1.00 98.25 105 HIS A C 1
ATOM 815 O O . HIS A 1 105 ? -8.225 -1.474 17.730 1.00 98.25 105 HIS A O 1
ATOM 821 N N . LYS A 1 106 ? -8.525 -1.009 19.901 1.00 98.44 106 LYS A N 1
ATOM 822 C CA . LYS A 1 106 ? -7.668 0.190 19.891 1.00 98.44 106 LYS A CA 1
ATOM 823 C C . LYS A 1 106 ? -6.209 -0.164 19.610 1.00 98.44 106 LYS A C 1
ATOM 825 O O . LYS A 1 106 ? -5.562 0.529 18.823 1.00 98.44 106 LYS A O 1
ATOM 830 N N . ALA A 1 107 ? -5.703 -1.243 20.209 1.00 98.31 107 ALA A N 1
ATOM 831 C CA . ALA A 1 107 ? -4.357 -1.740 19.938 1.00 98.31 107 ALA A CA 1
ATOM 832 C C . ALA A 1 107 ? -4.203 -2.145 18.462 1.00 98.31 107 ALA A C 1
ATOM 834 O O . ALA A 1 107 ? -3.314 -1.628 17.784 1.00 98.31 107 ALA A O 1
ATOM 835 N N . LYS A 1 108 ? -5.136 -2.954 17.933 1.00 98.00 108 LYS A N 1
ATOM 836 C CA . LYS A 1 108 ? -5.169 -3.342 16.509 1.00 98.00 108 LYS A CA 1
ATOM 837 C C . LYS A 1 108 ? -5.258 -2.141 15.568 1.00 98.00 108 LYS A C 1
ATOM 839 O O . LYS A 1 108 ? -4.565 -2.108 14.554 1.00 98.00 108 LYS A O 1
ATOM 844 N N . TYR A 1 109 ? -6.085 -1.146 15.894 1.00 98.50 109 TYR A N 1
ATOM 845 C CA . TYR A 1 109 ? -6.178 0.097 15.128 1.00 98.50 109 TYR A CA 1
ATOM 846 C C . TYR A 1 109 ? -4.820 0.798 15.069 1.00 98.50 109 TYR A C 1
ATOM 848 O O . TYR A 1 109 ? -4.364 1.159 13.988 1.00 98.50 109 TYR A O 1
ATOM 856 N N . LYS A 1 110 ? -4.160 0.976 16.222 1.00 98.25 110 LYS A N 1
ATOM 857 C CA . LYS A 1 110 ? -2.867 1.665 16.305 1.00 98.25 110 LYS A CA 1
ATOM 858 C C . LYS A 1 110 ? -1.788 0.928 15.513 1.00 98.25 110 LYS A C 1
ATOM 860 O O . LYS A 1 110 ? -1.042 1.573 14.784 1.00 98.25 110 LYS A O 1
ATOM 865 N N . GLU A 1 111 ? -1.736 -0.394 15.631 1.00 98.19 111 GLU A N 1
ATOM 866 C CA . GLU A 1 111 ? -0.805 -1.248 14.892 1.00 98.19 111 GLU A CA 1
ATOM 867 C C . GLU A 1 111 ? -1.006 -1.125 13.376 1.00 98.19 111 GLU A C 1
ATOM 869 O O . GLU A 1 111 ? -0.085 -0.731 12.662 1.00 98.19 111 GLU A O 1
ATOM 874 N N . ASN A 1 112 ? -2.225 -1.369 12.882 1.00 97.69 112 ASN A N 1
ATOM 875 C CA . ASN A 1 112 ? -2.506 -1.309 11.446 1.00 97.69 112 ASN A CA 1
ATOM 876 C C . ASN A 1 112 ? -2.352 0.109 10.884 1.00 97.69 112 ASN A C 1
ATOM 878 O O . ASN A 1 112 ? -1.921 0.286 9.747 1.00 97.69 112 ASN A O 1
ATOM 882 N N . PHE A 1 113 ? -2.650 1.138 11.677 1.00 97.50 113 PHE A N 1
ATOM 883 C CA . PHE A 1 113 ? -2.444 2.522 11.266 1.00 97.50 113 PHE A CA 1
ATOM 884 C C . PHE A 1 113 ? -0.957 2.890 11.162 1.00 97.50 113 PHE A C 1
ATOM 886 O O . PHE A 1 113 ? -0.568 3.611 10.242 1.00 97.50 113 PHE A O 1
ATOM 893 N N . SER A 1 114 ? -0.112 2.384 12.065 1.00 98.00 114 SER A N 1
ATOM 894 C CA . SER A 1 114 ? 1.345 2.496 11.922 1.00 98.00 114 SER A CA 1
ATOM 895 C C . SER A 1 114 ? 1.829 1.750 10.678 1.00 98.00 114 SER A C 1
ATOM 897 O O . SER A 1 114 ? 2.523 2.353 9.859 1.00 98.00 114 SER A O 1
ATOM 899 N N . LYS A 1 115 ? 1.358 0.513 10.461 1.00 97.88 115 LYS A N 1
ATOM 900 C CA . LYS A 1 115 ? 1.668 -0.272 9.256 1.00 97.88 115 LYS A CA 1
ATOM 901 C C . LYS A 1 115 ? 1.295 0.476 7.970 1.00 97.88 115 LYS A C 1
ATOM 903 O O . LYS A 1 115 ? 2.076 0.501 7.027 1.00 97.88 115 LYS A O 1
ATOM 908 N N . LEU A 1 116 ? 0.144 1.152 7.928 1.00 97.94 116 LEU A N 1
ATOM 909 C CA . LEU A 1 116 ? -0.257 1.976 6.779 1.00 97.94 116 LEU A CA 1
ATOM 910 C C . LEU A 1 116 ? 0.727 3.115 6.482 1.00 97.94 116 LEU A C 1
ATOM 912 O O . LEU A 1 116 ? 0.987 3.412 5.316 1.00 97.94 116 LEU A O 1
ATOM 916 N N . ARG A 1 117 ? 1.271 3.769 7.515 1.00 97.38 117 ARG A N 1
ATOM 917 C CA . ARG A 1 117 ? 2.268 4.837 7.334 1.00 97.38 117 ARG A CA 1
ATOM 918 C C . ARG A 1 117 ? 3.586 4.294 6.792 1.00 97.38 117 ARG A C 1
ATOM 920 O O . ARG A 1 117 ? 4.173 4.918 5.912 1.00 97.38 117 ARG A O 1
ATOM 927 N N . GLU A 1 118 ? 4.022 3.147 7.299 1.00 98.06 118 GLU A N 1
ATOM 928 C CA . GLU A 1 118 ? 5.230 2.463 6.832 1.00 98.06 118 GLU A CA 1
ATOM 929 C C . GLU A 1 118 ? 5.076 2.025 5.373 1.00 98.06 118 GLU A C 1
ATOM 931 O O . GLU A 1 118 ? 5.883 2.414 4.530 1.00 98.06 118 GLU A O 1
ATOM 936 N N . LEU A 1 119 ? 3.976 1.342 5.044 1.00 98.19 119 LEU A N 1
ATOM 937 C CA . LEU A 1 119 ? 3.666 0.922 3.675 1.00 98.19 119 LEU A CA 1
ATOM 938 C C . LEU A 1 119 ? 3.604 2.105 2.707 1.00 98.19 119 LEU A C 1
ATOM 940 O O . LEU A 1 119 ? 4.096 1.998 1.587 1.00 98.19 119 LEU A O 1
ATOM 944 N N . LYS A 1 120 ? 3.052 3.250 3.128 1.00 97.56 120 LYS A N 1
ATOM 945 C CA . LYS A 1 120 ? 3.058 4.469 2.310 1.00 97.56 120 LYS A CA 1
ATOM 946 C C . LYS A 1 120 ? 4.487 4.905 1.961 1.00 97.56 120 LYS A C 1
ATOM 948 O O . LYS A 1 120 ? 4.770 5.149 0.791 1.00 97.56 120 LYS A O 1
ATOM 953 N N . SER A 1 121 ? 5.375 4.970 2.954 1.00 98.12 121 SER A N 1
ATOM 954 C CA . SER A 1 121 ? 6.786 5.337 2.756 1.00 98.12 121 SER A CA 1
ATOM 955 C C . SER A 1 121 ? 7.512 4.346 1.835 1.00 98.12 121 SER A C 1
ATOM 957 O O . SER A 1 121 ? 8.238 4.737 0.920 1.00 98.12 121 SER A O 1
ATOM 959 N N . GLU A 1 122 ? 7.275 3.046 2.023 1.00 97.81 122 GLU A N 1
ATOM 960 C CA . GLU A 1 122 ? 7.864 1.998 1.183 1.00 97.81 122 GLU A CA 1
ATOM 961 C C . GLU A 1 122 ? 7.382 2.075 -0.272 1.00 97.81 122 GLU A C 1
ATOM 963 O O . GLU A 1 122 ? 8.193 1.967 -1.194 1.00 97.81 122 GLU A O 1
ATOM 968 N N . ILE A 1 123 ? 6.085 2.313 -0.488 1.00 98.25 123 ILE A N 1
ATOM 969 C CA . ILE A 1 123 ? 5.499 2.505 -1.821 1.00 98.25 123 ILE A CA 1
ATOM 970 C C . ILE A 1 123 ? 6.146 3.706 -2.518 1.00 98.25 123 ILE A C 1
ATOM 972 O O . ILE A 1 123 ? 6.592 3.572 -3.658 1.00 98.25 123 ILE A O 1
ATOM 976 N N . GLU A 1 124 ? 6.253 4.851 -1.840 1.00 98.25 124 GLU A N 1
ATOM 977 C CA . GLU A 1 124 ? 6.895 6.057 -2.385 1.00 98.25 124 GLU A CA 1
ATOM 978 C C . GLU A 1 124 ? 8.367 5.795 -2.753 1.00 98.25 124 GLU A C 1
ATOM 980 O O . GLU A 1 124 ? 8.833 6.192 -3.827 1.00 98.25 124 GLU A O 1
ATOM 985 N N . SER A 1 125 ? 9.090 5.063 -1.901 1.00 97.62 125 SER A N 1
ATOM 986 C CA . SER A 1 125 ? 10.480 4.664 -2.147 1.00 97.62 125 SER A CA 1
ATOM 987 C C . SER A 1 125 ? 10.619 3.786 -3.398 1.00 97.62 125 SER A C 1
ATOM 989 O O . SER A 1 125 ? 11.442 4.074 -4.275 1.00 97.62 125 SER A O 1
ATOM 991 N N . ILE A 1 126 ? 9.776 2.756 -3.539 1.00 96.88 126 ILE A N 1
ATOM 992 C CA . ILE A 1 126 ? 9.798 1.850 -4.699 1.00 96.88 126 ILE A CA 1
ATOM 993 C C . ILE A 1 126 ? 9.400 2.592 -5.979 1.00 96.88 126 ILE A C 1
ATOM 995 O O . ILE A 1 126 ? 10.045 2.413 -7.011 1.00 96.88 126 ILE A O 1
ATOM 999 N N . GLN A 1 127 ? 8.395 3.467 -5.928 1.00 97.31 127 GLN A N 1
ATOM 1000 C CA . GLN A 1 127 ? 8.010 4.291 -7.076 1.00 97.31 127 GLN A CA 1
ATOM 1001 C C . GLN A 1 127 ? 9.158 5.200 -7.532 1.00 97.31 127 GLN A C 1
ATOM 1003 O O . GLN A 1 127 ? 9.457 5.259 -8.727 1.00 97.31 127 GLN A O 1
ATOM 1008 N N . SER A 1 128 ? 9.852 5.851 -6.592 1.00 97.81 128 SER A N 1
ATOM 1009 C CA . SER A 1 128 ? 11.036 6.663 -6.898 1.00 97.81 128 SER A CA 1
ATOM 1010 C C . SER A 1 128 ? 12.149 5.829 -7.539 1.00 97.81 128 SER A C 1
ATOM 1012 O O . SER A 1 128 ? 12.779 6.260 -8.509 1.00 97.81 128 SER A O 1
ATOM 1014 N N . LEU A 1 129 ? 12.386 4.617 -7.030 1.00 96.19 129 LEU A N 1
ATOM 1015 C CA . LEU A 1 129 ? 13.356 3.686 -7.602 1.00 96.19 129 LEU A CA 1
ATOM 1016 C C . LEU A 1 129 ? 12.977 3.281 -9.031 1.00 96.19 129 LEU A C 1
ATOM 1018 O O . LEU A 1 129 ? 13.828 3.321 -9.920 1.00 96.19 129 LEU A O 1
ATOM 1022 N N . MET A 1 130 ? 11.717 2.924 -9.266 1.00 95.44 130 MET A N 1
ATOM 1023 C CA . MET A 1 130 ? 11.228 2.516 -10.583 1.00 95.44 130 MET A CA 1
ATOM 1024 C C . MET A 1 130 ? 11.314 3.650 -11.604 1.00 95.44 130 MET A C 1
ATOM 1026 O O . MET A 1 130 ? 11.687 3.405 -12.751 1.00 95.44 130 MET A O 1
ATOM 1030 N N . GLU A 1 131 ? 11.047 4.891 -11.197 1.00 96.81 131 GLU A N 1
ATOM 1031 C CA . GLU A 1 131 ? 11.202 6.051 -12.077 1.00 96.81 131 GLU A CA 1
ATOM 1032 C C . GLU A 1 131 ? 12.668 6.247 -12.492 1.00 96.81 131 GLU A C 1
ATOM 1034 O O . GLU A 1 131 ? 12.971 6.435 -13.673 1.00 96.81 131 GLU A O 1
ATOM 1039 N N . LYS A 1 132 ? 13.606 6.094 -11.547 1.00 96.75 132 LYS A N 1
ATOM 1040 C CA . LYS A 1 132 ? 15.047 6.112 -11.850 1.00 96.75 132 LYS A CA 1
ATOM 1041 C C . LYS A 1 132 ? 15.433 4.980 -12.803 1.00 96.75 132 LYS A C 1
ATOM 1043 O O . LYS A 1 132 ? 16.145 5.219 -13.776 1.00 96.75 132 LYS A O 1
ATOM 1048 N N . GLN A 1 133 ? 14.954 3.760 -12.552 1.00 94.69 133 GLN A N 1
ATOM 1049 C CA . GLN A 1 133 ? 15.211 2.604 -13.416 1.00 94.69 133 GLN A CA 1
ATOM 1050 C C . GLN A 1 133 ? 14.661 2.817 -14.830 1.00 94.69 133 GLN A C 1
ATOM 1052 O O . GLN A 1 133 ? 15.346 2.487 -15.796 1.00 94.69 133 GLN A O 1
ATOM 1057 N N . ARG A 1 134 ? 13.474 3.420 -14.964 1.00 94.56 134 ARG A N 1
ATOM 1058 C CA . ARG A 1 134 ? 12.874 3.782 -16.254 1.00 94.56 134 ARG A CA 1
ATOM 1059 C C . ARG A 1 134 ? 13.743 4.777 -17.022 1.00 94.56 134 ARG A C 1
ATOM 1061 O O . ARG A 1 134 ? 13.998 4.565 -18.205 1.00 94.56 134 ARG A O 1
ATOM 1068 N N . GLY A 1 135 ? 14.242 5.815 -16.350 1.00 95.94 135 GLY A N 1
ATOM 1069 C CA . GLY A 1 135 ? 15.152 6.790 -16.959 1.00 95.94 135 GLY A CA 1
ATOM 1070 C C . GLY A 1 135 ? 16.469 6.163 -17.428 1.00 95.94 135 GLY A C 1
ATOM 1071 O O . GLY A 1 135 ? 16.928 6.435 -18.537 1.00 95.94 135 GLY A O 1
ATOM 1072 N N . VAL A 1 136 ? 17.054 5.276 -16.616 1.00 95.88 136 VAL A N 1
ATOM 1073 C CA . VAL A 1 136 ? 18.274 4.536 -16.983 1.00 95.88 136 VAL A CA 1
ATOM 1074 C C . VAL A 1 136 ? 18.018 3.610 -18.174 1.00 95.88 136 VAL A C 1
ATOM 1076 O O . VAL A 1 136 ? 18.780 3.652 -19.133 1.00 95.88 136 VAL A O 1
ATOM 1079 N N . LEU A 1 137 ? 16.924 2.842 -18.163 1.00 95.25 137 LEU A N 1
ATOM 1080 C CA . LEU A 1 137 ? 16.547 1.950 -19.263 1.00 95.25 137 LEU A CA 1
ATOM 1081 C C . LEU A 1 13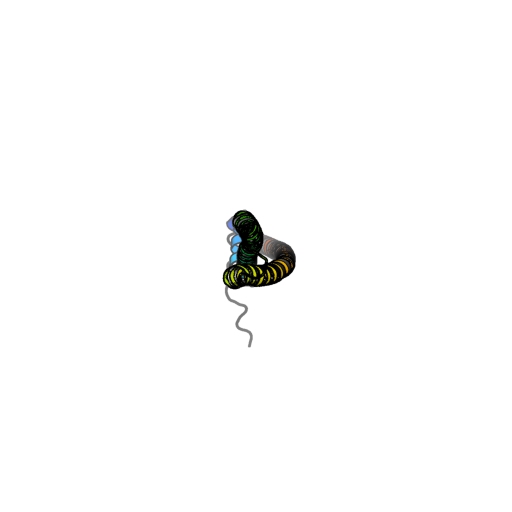7 ? 16.395 2.712 -20.587 1.00 95.25 137 LEU A C 1
ATOM 1083 O O . LEU A 1 137 ? 16.901 2.265 -21.614 1.00 95.25 137 LEU A O 1
ATOM 1087 N N . GLN A 1 138 ? 15.735 3.873 -20.559 1.00 95.44 138 GLN A N 1
ATOM 1088 C CA . GLN A 1 138 ? 15.554 4.715 -21.742 1.00 95.44 138 GLN A CA 1
ATOM 1089 C C . GLN A 1 138 ? 16.893 5.236 -22.280 1.00 95.44 138 GLN A C 1
ATOM 1091 O O . GLN A 1 138 ? 17.146 5.167 -23.482 1.00 95.44 138 GLN A O 1
ATOM 1096 N N . LYS A 1 139 ? 17.770 5.723 -21.394 1.00 96.94 139 LYS A N 1
ATOM 1097 C CA . LYS A 1 139 ? 19.103 6.209 -21.772 1.00 96.94 139 LYS A CA 1
ATOM 1098 C C . LYS A 1 139 ? 19.963 5.094 -22.371 1.00 96.94 139 LYS A C 1
ATOM 1100 O O . LYS A 1 139 ? 20.618 5.305 -23.392 1.00 96.94 139 LYS A O 1
ATOM 1105 N N . ASP A 1 140 ? 19.952 3.918 -21.748 1.00 95.88 140 ASP A N 1
ATOM 1106 C CA . ASP A 1 140 ? 20.709 2.756 -22.213 1.00 95.88 140 ASP A CA 1
ATOM 1107 C C . ASP A 1 140 ? 20.192 2.295 -23.584 1.00 95.88 140 ASP A C 1
ATOM 1109 O O . ASP A 1 140 ? 20.987 2.049 -24.496 1.00 95.88 140 ASP A O 1
ATOM 1113 N N . PHE A 1 141 ? 18.867 2.266 -23.762 1.00 95.94 141 PHE A N 1
ATOM 1114 C CA . PHE A 1 141 ? 18.240 1.963 -25.043 1.00 95.94 141 PHE A CA 1
ATOM 1115 C C . PHE A 1 141 ? 18.652 2.952 -26.135 1.00 95.94 141 PHE A C 1
ATOM 1117 O O . PHE A 1 141 ? 19.017 2.534 -27.229 1.00 95.94 141 PHE A O 1
ATOM 1124 N N . GLU A 1 142 ? 18.625 4.258 -25.867 1.00 95.75 142 GLU A N 1
ATOM 1125 C CA . GLU A 1 142 ? 19.019 5.270 -26.852 1.00 95.75 142 GLU A CA 1
ATOM 1126 C C . GLU A 1 142 ? 20.490 5.136 -27.258 1.00 95.75 142 GLU A C 1
ATOM 1128 O O . GLU A 1 142 ? 20.816 5.238 -28.445 1.00 95.75 142 GLU A O 1
ATOM 1133 N N . GLY A 1 143 ? 21.377 4.866 -26.297 1.00 95.00 143 GLY A N 1
ATOM 1134 C CA . GLY A 1 143 ? 22.790 4.602 -26.567 1.00 95.00 143 GLY A CA 1
ATOM 1135 C C . GLY A 1 143 ? 22.985 3.375 -27.458 1.00 95.00 143 GLY A C 1
ATOM 1136 O O . GLY A 1 143 ? 23.659 3.450 -28.490 1.00 95.00 143 GLY A O 1
ATOM 1137 N N . TRP A 1 144 ? 22.338 2.268 -27.096 1.00 94.44 144 TRP A N 1
ATOM 1138 C CA . TRP A 1 144 ? 22.357 1.028 -27.866 1.00 94.44 144 TRP A CA 1
ATOM 1139 C C . TRP A 1 144 ? 21.764 1.203 -29.272 1.00 94.44 144 TRP A C 1
ATOM 1141 O O . TRP A 1 144 ? 22.385 0.814 -30.260 1.00 94.44 144 TRP A O 1
ATOM 1151 N N . PHE A 1 145 ? 20.609 1.859 -29.394 1.00 93.44 145 PHE A N 1
ATOM 1152 C CA . PHE A 1 145 ? 19.911 2.058 -30.664 1.00 93.44 145 PHE A CA 1
ATOM 1153 C C . PHE A 1 145 ? 20.757 2.892 -31.632 1.00 93.44 145 PHE A C 1
ATOM 1155 O O . PHE A 1 145 ? 20.939 2.523 -32.794 1.00 93.44 145 PHE A O 1
ATOM 1162 N N . ASN A 1 146 ? 21.352 3.983 -31.140 1.00 93.06 146 ASN A N 1
ATOM 1163 C CA . ASN A 1 146 ? 22.250 4.820 -31.932 1.00 93.06 146 ASN A CA 1
ATOM 1164 C C . ASN A 1 146 ? 23.504 4.057 -32.386 1.00 93.06 146 ASN A C 1
ATOM 1166 O O . ASN A 1 146 ? 23.952 4.244 -33.522 1.00 93.06 146 ASN A O 1
ATOM 1170 N N . LEU A 1 147 ? 24.065 3.192 -31.533 1.00 91.50 147 LEU A N 1
ATOM 1171 C CA . LEU A 1 147 ? 25.192 2.331 -31.896 1.00 91.50 147 LEU A CA 1
ATOM 1172 C C . LEU A 1 147 ? 24.809 1.371 -33.032 1.00 91.50 147 LEU A C 1
ATOM 1174 O O . LEU A 1 147 ? 25.514 1.324 -34.042 1.00 91.50 147 LEU A O 1
ATOM 1178 N N . MET A 1 148 ? 23.669 0.686 -32.910 1.00 89.94 148 MET A N 1
ATOM 1179 C CA . MET A 1 148 ? 23.177 -0.265 -33.915 1.00 89.94 148 MET A CA 1
ATOM 1180 C C . MET A 1 148 ? 22.902 0.413 -35.264 1.00 89.94 148 MET A C 1
ATOM 1182 O O . MET A 1 148 ? 23.356 -0.059 -36.310 1.00 89.94 148 MET A O 1
ATOM 1186 N N . VAL A 1 149 ? 22.260 1.587 -35.261 1.00 89.31 149 VAL A N 1
ATOM 1187 C CA . VAL A 1 149 ? 22.025 2.376 -36.484 1.00 89.31 149 VAL A CA 1
ATOM 1188 C C . VAL A 1 149 ? 23.342 2.799 -37.148 1.00 89.31 149 VAL A C 1
ATOM 1190 O O . VAL A 1 149 ? 23.459 2.755 -38.377 1.00 89.31 149 VAL A O 1
ATOM 1193 N N . ARG A 1 150 ? 24.352 3.211 -36.368 1.00 88.88 150 ARG A N 1
ATOM 1194 C CA . ARG A 1 150 ? 25.676 3.581 -36.903 1.00 88.88 150 ARG A CA 1
ATOM 1195 C C . ARG A 1 150 ? 26.398 2.374 -37.501 1.00 88.88 150 ARG A C 1
ATOM 1197 O O . ARG A 1 150 ? 26.912 2.493 -38.612 1.00 88.88 150 ARG A O 1
ATOM 1204 N N . GLN A 1 151 ? 26.397 1.230 -36.818 1.00 85.75 151 GLN A N 1
ATOM 1205 C CA . GLN A 1 151 ? 27.003 -0.009 -37.319 1.00 85.75 151 GLN A CA 1
ATOM 1206 C C . GLN A 1 151 ? 26.360 -0.465 -38.636 1.00 85.75 151 GLN A C 1
ATOM 1208 O O . GLN A 1 151 ? 27.073 -0.801 -39.586 1.00 85.75 151 GLN A O 1
ATOM 1213 N N . HIS A 1 152 ? 25.031 -0.377 -38.751 1.00 82.19 152 HIS A N 1
ATOM 1214 C CA . HIS A 1 152 ? 24.327 -0.713 -39.988 1.00 82.19 152 HIS A CA 1
ATOM 1215 C C . HIS A 1 152 ? 24.691 0.236 -41.150 1.00 82.19 152 HIS A C 1
ATOM 1217 O O . HIS A 1 152 ? 24.934 -0.203 -42.277 1.00 82.19 152 HIS A O 1
ATOM 1223 N N . LYS A 1 153 ? 24.795 1.551 -40.894 1.00 81.25 153 LYS A N 1
ATOM 1224 C CA . LYS A 1 153 ? 25.222 2.535 -41.912 1.00 81.25 153 LYS A CA 1
ATOM 1225 C C . LYS A 1 153 ? 26.653 2.289 -42.402 1.00 81.25 153 LYS A C 1
ATOM 1227 O O . LYS A 1 153 ? 26.904 2.408 -43.601 1.00 81.25 153 LYS A O 1
ATOM 1232 N N . SER A 1 154 ? 27.574 1.949 -41.501 1.00 79.94 154 SER A N 1
ATOM 1233 C CA . SER A 1 154 ? 28.967 1.644 -41.853 1.00 79.94 154 SER A CA 1
ATOM 1234 C C . SER A 1 154 ? 29.090 0.345 -42.657 1.00 79.94 154 SER A C 1
ATOM 1236 O O . SER A 1 154 ? 29.800 0.321 -43.660 1.00 79.94 154 SER A O 1
ATOM 1238 N N . SER A 1 155 ? 28.330 -0.692 -42.292 1.00 74.25 155 SER A N 1
ATOM 1239 C CA . SER A 1 155 ? 28.310 -1.983 -43.005 1.00 74.25 155 SER A CA 1
ATOM 1240 C C . SER A 1 155 ? 27.770 -1.849 -44.438 1.00 74.25 155 SER A C 1
ATOM 1242 O O . SER A 1 155 ? 28.302 -2.439 -45.378 1.00 74.25 155 SER A O 1
ATOM 1244 N N . ARG A 1 156 ? 26.762 -0.989 -44.648 1.00 67.62 156 ARG A N 1
ATOM 1245 C CA . ARG A 1 156 ? 26.222 -0.687 -45.988 1.00 67.62 156 ARG A CA 1
ATOM 1246 C C . ARG A 1 156 ? 27.186 0.119 -46.872 1.00 67.62 156 ARG A C 1
ATOM 1248 O O . ARG A 1 156 ? 27.108 0.048 -48.092 1.00 67.62 156 ARG A O 1
ATOM 1255 N N . ARG A 1 157 ? 28.091 0.902 -46.275 1.00 64.62 157 ARG A N 1
ATOM 1256 C CA . ARG A 1 157 ? 29.102 1.671 -47.021 1.00 64.62 157 ARG A CA 1
ATOM 1257 C C . ARG A 1 157 ? 30.280 0.813 -47.484 1.00 64.62 157 ARG A C 1
ATOM 1259 O O . ARG A 1 157 ? 30.796 1.075 -48.561 1.00 64.62 157 ARG A O 1
ATOM 1266 N N . GLN A 1 158 ? 30.677 -0.205 -46.719 1.00 59.06 158 GLN A N 1
ATOM 1267 C CA . GLN A 1 158 ? 31.751 -1.126 -47.122 1.00 59.06 158 GLN A CA 1
ATOM 1268 C C . GLN A 1 158 ? 31.328 -2.085 -48.245 1.00 59.06 158 GLN A C 1
ATOM 1270 O O . GLN A 1 158 ? 32.134 -2.390 -49.114 1.00 59.06 158 GLN A O 1
ATOM 1275 N N . THR A 1 159 ? 30.064 -2.514 -48.276 1.00 58.59 159 THR A N 1
ATOM 1276 C CA . THR A 1 159 ? 29.540 -3.420 -49.318 1.00 58.59 159 THR A CA 1
ATOM 1277 C C . THR A 1 159 ? 29.374 -2.746 -50.683 1.00 58.59 159 THR A C 1
ATOM 1279 O O . THR A 1 159 ? 29.646 -3.368 -51.702 1.00 58.59 159 THR A O 1
ATOM 1282 N N . ASN A 1 160 ? 29.014 -1.459 -50.722 1.00 56.84 160 ASN A N 1
ATOM 1283 C CA . ASN A 1 160 ? 28.877 -0.705 -51.975 1.00 56.84 160 ASN A CA 1
ATOM 1284 C C . ASN A 1 160 ? 30.209 -0.173 -52.549 1.00 56.84 160 ASN A C 1
ATOM 1286 O O . ASN A 1 160 ? 30.206 0.355 -53.655 1.00 56.84 160 ASN A O 1
ATOM 1290 N N . GLY A 1 161 ? 31.325 -0.276 -51.818 1.00 52.22 161 GLY A N 1
ATOM 1291 C CA . GLY A 1 161 ? 32.648 0.186 -52.267 1.00 52.22 161 GLY A CA 1
ATOM 1292 C C . GLY A 1 161 ? 33.526 -0.890 -52.919 1.00 52.22 161 GLY A C 1
ATOM 1293 O O . GLY A 1 161 ? 34.611 -0.568 -53.382 1.00 52.22 161 GLY A O 1
ATOM 1294 N N . ALA A 1 162 ? 33.083 -2.151 -52.947 1.00 49.97 162 ALA A N 1
ATOM 1295 C CA . ALA A 1 162 ? 33.844 -3.286 -53.487 1.00 49.97 162 ALA A CA 1
ATOM 1296 C C . ALA A 1 162 ? 33.417 -3.701 -54.914 1.00 49.97 162 ALA A C 1
ATOM 1298 O O . ALA A 1 162 ? 33.814 -4.763 -55.382 1.00 49.97 162 ALA A O 1
ATOM 1299 N N . GLY A 1 163 ? 32.574 -2.902 -55.580 1.00 47.56 163 GLY A N 1
ATOM 1300 C CA . GLY A 1 163 ? 32.009 -3.206 -56.902 1.00 47.56 163 GLY A CA 1
ATOM 1301 C C . GLY A 1 163 ? 32.457 -2.284 -58.038 1.00 47.56 163 GLY A C 1
ATOM 1302 O O . GLY A 1 163 ? 31.873 -2.366 -59.111 1.00 47.56 163 GLY A O 1
ATOM 1303 N N . ASP A 1 164 ? 33.435 -1.405 -57.808 1.00 47.62 164 ASP A N 1
ATOM 1304 C CA . ASP A 1 164 ? 33.934 -0.464 -58.819 1.00 47.62 164 ASP A CA 1
ATOM 1305 C C . ASP A 1 164 ? 35.468 -0.355 -58.733 1.00 47.62 164 ASP A C 1
ATOM 1307 O O . ASP A 1 164 ? 36.018 0.621 -58.224 1.00 47.62 164 ASP A O 1
ATOM 1311 N N . THR A 1 165 ? 36.153 -1.427 -59.145 1.00 44.62 165 THR A N 1
ATOM 1312 C CA . THR A 1 165 ? 37.570 -1.448 -59.557 1.00 44.62 165 THR A CA 1
ATOM 1313 C C . THR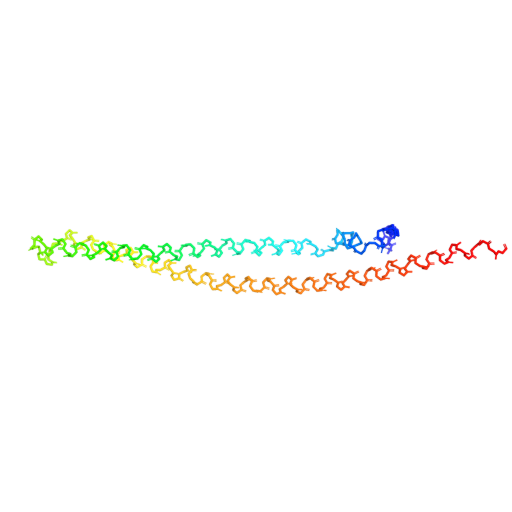 A 1 165 ? 37.763 -2.513 -60.619 1.00 44.62 165 THR A C 1
ATOM 1315 O O . THR A 1 165 ? 37.318 -3.654 -60.348 1.00 44.62 165 THR A O 1
#